Protein AF-A0A5N4CAE9-F1 (afdb_monomer)

pLDDT: mean 74.56, std 17.94, range [35.0, 97.31]

Structure (mmCIF, N/CA/C/O backbone):
data_AF-A0A5N4CAE9-F1
#
_entry.id   AF-A0A5N4CAE9-F1
#
loop_
_atom_site.group_PDB
_atom_site.id
_atom_site.type_symbol
_atom_site.label_atom_id
_atom_site.label_alt_id
_atom_site.label_comp_id
_atom_site.label_asym_id
_atom_site.label_entity_id
_atom_site.label_seq_id
_atom_site.pdbx_PDB_ins_code
_atom_site.Cartn_x
_atom_site.Cartn_y
_atom_site.Cartn_z
_atom_site.occupancy
_atom_site.B_iso_or_equiv
_atom_site.auth_seq_id
_atom_site.auth_comp_id
_atom_site.auth_asym_id
_atom_site.auth_atom_id
_atom_site.pdbx_PDB_model_num
ATOM 1 N N . MET A 1 1 ? 46.785 50.958 -42.988 1.00 37.03 1 MET A N 1
ATOM 2 C CA . MET A 1 1 ? 46.290 49.919 -43.919 1.00 37.03 1 MET A CA 1
ATOM 3 C C . MET A 1 1 ? 45.412 48.950 -43.136 1.00 37.03 1 MET A C 1
ATOM 5 O O . MET A 1 1 ? 45.924 48.279 -42.253 1.00 37.03 1 MET A O 1
ATOM 9 N N . LEU A 1 2 ? 44.103 48.925 -43.404 1.00 35.00 2 LEU A N 1
ATOM 10 C CA . LEU A 1 2 ? 43.168 47.933 -42.856 1.00 35.00 2 LEU A CA 1
ATOM 11 C C . LEU A 1 2 ? 43.162 46.715 -43.788 1.00 35.00 2 LEU A C 1
ATOM 13 O O . LEU A 1 2 ? 42.849 46.843 -44.970 1.00 35.00 2 LEU A O 1
ATOM 17 N N . ARG A 1 3 ? 43.548 45.546 -43.270 1.00 41.12 3 ARG A N 1
ATOM 18 C CA . ARG A 1 3 ? 43.513 44.271 -43.999 1.00 41.12 3 ARG A CA 1
ATOM 19 C C . ARG A 1 3 ? 42.053 43.810 -44.061 1.00 41.12 3 ARG A C 1
ATOM 21 O O . ARG A 1 3 ? 41.505 43.398 -43.045 1.00 41.12 3 ARG A O 1
ATOM 28 N N . GLN A 1 4 ? 41.415 43.907 -45.226 1.00 45.25 4 GLN A N 1
ATOM 29 C CA . GLN A 1 4 ? 40.134 43.238 -45.455 1.00 45.25 4 GLN A CA 1
ATOM 30 C C . GLN A 1 4 ? 40.371 41.726 -45.421 1.00 45.25 4 GLN A C 1
ATOM 32 O O . GLN A 1 4 ? 41.149 41.191 -46.211 1.00 45.25 4 GLN A O 1
ATOM 37 N N . THR A 1 5 ? 39.730 41.037 -44.481 1.00 45.16 5 THR A N 1
ATOM 38 C CA . THR A 1 5 ? 39.635 39.578 -44.490 1.00 45.16 5 THR A CA 1
ATOM 39 C C . THR A 1 5 ? 38.755 39.150 -45.671 1.00 45.16 5 THR A C 1
ATOM 41 O O . THR A 1 5 ? 37.657 39.689 -45.839 1.00 45.16 5 THR A O 1
ATOM 44 N N . PRO A 1 6 ? 39.208 38.212 -46.520 1.00 49.22 6 PRO A N 1
ATOM 45 C CA . PRO A 1 6 ? 38.418 37.748 -47.654 1.00 49.22 6 PRO A CA 1
ATOM 46 C C . PRO A 1 6 ? 37.156 37.031 -47.152 1.00 49.22 6 PRO A C 1
ATOM 48 O O . PRO A 1 6 ? 37.230 36.143 -46.303 1.00 49.22 6 PRO A O 1
ATOM 51 N N . ARG A 1 7 ? 35.983 37.420 -47.670 1.00 57.31 7 ARG A N 1
ATOM 52 C CA . ARG A 1 7 ? 34.723 36.700 -47.433 1.00 57.31 7 ARG A CA 1
ATOM 53 C C . ARG A 1 7 ? 34.821 35.327 -48.099 1.00 57.31 7 ARG A C 1
ATOM 55 O O . ARG A 1 7 ? 34.975 35.255 -49.315 1.00 57.31 7 ARG A O 1
ATOM 62 N N . MET A 1 8 ? 34.723 34.254 -47.313 1.00 36.56 8 MET A N 1
ATOM 63 C CA . MET A 1 8 ? 34.526 32.909 -47.858 1.00 36.56 8 MET A CA 1
ATOM 64 C C . MET A 1 8 ? 33.249 32.900 -48.712 1.00 36.56 8 MET A C 1
ATOM 66 O O . MET A 1 8 ? 32.205 33.344 -48.219 1.00 36.56 8 MET A O 1
ATOM 70 N N . PRO A 1 9 ? 33.288 32.405 -49.960 1.00 48.75 9 PRO A N 1
ATOM 71 C CA . PRO A 1 9 ? 32.068 32.162 -50.709 1.00 48.75 9 PRO A CA 1
ATOM 72 C C . PRO A 1 9 ? 31.282 31.063 -49.991 1.00 48.75 9 PRO A C 1
ATOM 74 O O . PRO A 1 9 ? 31.825 30.008 -49.669 1.00 48.75 9 PRO A O 1
ATOM 77 N N . TRP A 1 10 ? 30.007 31.321 -49.706 1.00 53.00 10 TRP A N 1
ATOM 78 C CA . TRP A 1 10 ? 29.097 30.291 -49.219 1.00 53.00 10 TRP A CA 1
ATOM 79 C C . TRP A 1 10 ? 28.968 29.206 -50.291 1.00 53.00 10 TRP A C 1
ATOM 81 O O . TRP A 1 10 ? 28.355 29.416 -51.335 1.00 53.00 10 TRP A O 1
ATOM 91 N N . ILE A 1 11 ? 29.575 28.048 -50.041 1.00 52.56 11 ILE A N 1
ATOM 92 C CA . ILE A 1 11 ? 29.397 26.853 -50.861 1.00 52.56 11 ILE A CA 1
ATOM 93 C C . ILE A 1 11 ? 28.069 26.228 -50.428 1.00 52.56 11 ILE A C 1
ATOM 95 O O . ILE A 1 11 ? 28.001 25.562 -49.396 1.00 52.56 11 ILE A O 1
ATOM 99 N N . SER A 1 12 ? 26.994 26.447 -51.190 1.00 54.16 12 SER A N 1
ATOM 100 C CA . SER A 1 12 ? 25.787 25.634 -51.024 1.00 54.16 12 SER A CA 1
ATOM 101 C C . SER A 1 12 ? 26.049 24.269 -51.658 1.00 54.16 12 SER A C 1
ATOM 103 O O . SER A 1 12 ? 26.070 24.139 -52.886 1.00 54.16 12 SER A O 1
ATOM 105 N N . HIS A 1 13 ? 26.273 23.244 -50.840 1.00 56.22 13 HIS A N 1
ATOM 106 C CA . HIS A 1 13 ? 26.227 21.868 -51.326 1.00 56.22 13 HIS A CA 1
ATOM 107 C C . HIS A 1 13 ? 24.837 21.609 -51.927 1.00 56.22 13 HIS A C 1
ATOM 109 O O . HIS A 1 13 ? 23.831 21.991 -51.331 1.00 56.22 13 HIS A O 1
ATOM 115 N N . ARG A 1 14 ? 24.772 21.009 -53.126 1.00 54.44 14 ARG A N 1
ATOM 116 C CA . ARG A 1 14 ? 23.503 20.630 -53.771 1.00 54.44 14 ARG A CA 1
ATOM 117 C C . ARG A 1 14 ? 22.683 19.782 -52.796 1.00 54.44 14 ARG A C 1
ATOM 119 O O . ARG A 1 14 ? 23.089 18.669 -52.474 1.00 54.44 14 ARG A O 1
ATOM 126 N N . THR A 1 15 ? 21.538 20.292 -52.362 1.00 63.53 15 THR A N 1
ATOM 127 C CA . THR A 1 15 ? 20.538 19.520 -51.624 1.00 63.53 15 THR A CA 1
ATOM 128 C C . THR A 1 15 ? 19.496 18.985 -52.599 1.00 63.53 15 THR A C 1
ATOM 130 O O . THR A 1 15 ? 19.122 19.652 -53.566 1.00 63.53 15 THR A O 1
ATOM 133 N N . VAL A 1 16 ? 19.042 17.756 -52.366 1.00 60.94 16 VAL A N 1
ATOM 134 C CA . VAL A 1 16 ? 17.936 17.139 -53.103 1.00 60.94 16 VAL A CA 1
ATOM 135 C C . VAL A 1 16 ? 16.801 16.943 -52.110 1.00 60.94 16 VAL A C 1
ATOM 137 O O . VAL A 1 16 ? 16.990 16.306 -51.077 1.00 60.94 16 VAL A O 1
ATOM 140 N N . HIS A 1 17 ? 15.637 17.516 -52.404 1.00 65.31 17 HIS A N 1
ATOM 141 C CA . HIS A 1 17 ? 14.426 17.293 -51.623 1.00 65.31 17 HIS A CA 1
ATOM 142 C C . HIS A 1 17 ? 13.712 16.063 -52.184 1.00 65.31 17 HIS A C 1
ATOM 144 O O . HIS A 1 17 ? 13.309 16.065 -53.345 1.00 65.31 17 HIS A O 1
ATOM 150 N N . LEU A 1 18 ? 13.598 15.011 -51.374 1.00 64.12 18 LEU A N 1
ATOM 151 C CA . LEU A 1 18 ? 12.881 13.787 -51.725 1.00 64.12 18 LEU A CA 1
ATOM 152 C C . LEU A 1 18 ? 11.494 13.803 -51.082 1.00 64.12 18 LEU A C 1
ATOM 154 O O . LEU A 1 18 ? 11.346 14.234 -49.937 1.00 64.12 18 LEU A O 1
ATOM 158 N N . ASN A 1 19 ? 10.487 13.313 -51.805 1.00 65.69 19 ASN A N 1
ATOM 159 C CA . ASN A 1 19 ? 9.183 13.060 -51.208 1.00 65.69 19 ASN A CA 1
ATOM 160 C C . ASN A 1 19 ? 9.251 11.798 -50.332 1.00 65.69 19 ASN A C 1
ATOM 162 O O . ASN A 1 19 ? 9.997 10.873 -50.661 1.00 65.69 19 ASN A O 1
ATOM 166 N N . PRO A 1 20 ? 8.444 11.707 -49.259 1.00 61.84 20 PRO A N 1
ATOM 167 C CA . PRO A 1 20 ? 8.478 10.571 -48.334 1.00 61.84 20 PRO A CA 1
ATOM 168 C C . PRO A 1 20 ? 8.347 9.199 -49.018 1.00 61.84 20 PRO A C 1
ATOM 170 O O . PRO A 1 20 ? 9.039 8.261 -48.644 1.00 61.84 20 PRO A O 1
ATOM 173 N N . GLY A 1 21 ? 7.525 9.093 -50.070 1.00 62.44 21 GLY A N 1
ATOM 174 C CA . GLY A 1 21 ? 7.330 7.843 -50.819 1.00 62.44 21 GLY A CA 1
ATOM 175 C C . GLY A 1 21 ? 8.484 7.447 -51.751 1.00 62.44 21 GLY A C 1
ATOM 176 O O . GLY A 1 21 ? 8.563 6.293 -52.168 1.00 62.44 21 GLY A O 1
ATOM 177 N N . ASP A 1 22 ? 9.393 8.376 -52.064 1.00 58.03 22 ASP A N 1
ATOM 178 C CA . ASP A 1 22 ? 10.566 8.119 -52.912 1.00 58.03 22 ASP A CA 1
ATOM 179 C C . ASP A 1 22 ? 11.780 7.662 -52.087 1.00 58.03 22 ASP A C 1
ATOM 181 O O . ASP A 1 22 ? 12.726 7.086 -52.626 1.00 58.03 22 ASP A O 1
ATOM 185 N N . MET A 1 23 ? 11.737 7.879 -50.769 1.00 56.97 23 MET A N 1
ATOM 186 C CA . MET A 1 23 ? 12.797 7.518 -49.826 1.00 56.97 23 MET A CA 1
ATOM 187 C C . MET A 1 23 ? 12.920 5.994 -49.666 1.00 56.97 23 MET A C 1
ATOM 189 O O . MET A 1 23 ? 14.027 5.465 -49.625 1.00 56.97 23 MET A O 1
ATOM 193 N N . GLU A 1 24 ? 11.794 5.274 -49.671 1.00 58.22 24 GLU A N 1
ATOM 194 C CA . GLU A 1 24 ? 11.738 3.809 -49.523 1.00 58.22 24 GLU A CA 1
ATOM 195 C C . GLU A 1 24 ? 12.228 3.044 -50.766 1.00 58.22 24 GLU A C 1
ATOM 197 O O . GLU A 1 24 ? 12.566 1.865 -50.685 1.00 58.22 24 GLU A O 1
ATOM 202 N N . ARG A 1 25 ? 12.274 3.701 -51.933 1.00 57.97 25 ARG A N 1
ATOM 203 C CA . ARG A 1 25 ? 12.621 3.072 -53.222 1.00 57.97 25 ARG A CA 1
ATOM 204 C C . ARG A 1 25 ? 14.098 3.175 -53.583 1.00 57.97 25 ARG A C 1
ATOM 206 O O . ARG A 1 25 ? 14.527 2.578 -54.570 1.00 57.97 25 ARG A O 1
ATOM 213 N N . LEU A 1 26 ? 14.878 3.938 -52.823 1.00 58.19 26 LEU A N 1
ATOM 214 C CA . LEU A 1 26 ? 16.305 4.088 -53.062 1.00 58.19 26 LEU A CA 1
ATOM 215 C C . LEU A 1 26 ? 17.045 2.914 -52.389 1.00 58.19 26 LEU A C 1
ATOM 217 O O . LEU A 1 26 ? 17.087 2.857 -51.164 1.00 58.19 26 LEU A O 1
ATOM 221 N N . PRO A 1 27 ? 17.695 2.000 -53.141 1.00 53.56 27 PRO A N 1
ATOM 222 C CA . PRO A 1 27 ? 18.359 0.803 -52.586 1.00 53.56 27 PRO A CA 1
ATOM 223 C C . PRO A 1 27 ? 19.532 1.085 -51.620 1.00 53.56 27 PRO A C 1
ATOM 225 O O . PRO A 1 27 ? 20.078 0.178 -51.009 1.00 53.56 27 PRO A O 1
ATOM 228 N N . TRP A 1 28 ? 19.911 2.352 -51.482 1.00 55.44 28 TRP A N 1
ATOM 229 C CA . TRP A 1 28 ? 21.009 2.915 -50.701 1.00 55.44 28 TRP A CA 1
ATOM 230 C C . TRP A 1 28 ? 20.486 3.731 -49.506 1.00 55.44 28 TRP A C 1
ATOM 232 O O . TRP A 1 28 ? 21.256 4.080 -48.619 1.00 55.44 28 TRP A O 1
ATOM 242 N N . PHE A 1 29 ? 19.168 3.956 -49.438 1.00 53.00 29 PHE A N 1
ATOM 243 C CA . PHE A 1 29 ? 18.453 4.320 -48.211 1.00 53.00 29 PHE A CA 1
ATOM 244 C C . PHE A 1 29 ? 18.107 3.086 -47.354 1.00 53.00 29 PHE A C 1
ATOM 246 O O . PHE A 1 29 ? 17.491 3.220 -46.299 1.00 53.00 29 PHE A O 1
ATOM 253 N N . GLY A 1 30 ? 18.514 1.886 -47.783 1.00 50.31 30 GLY A N 1
ATOM 254 C CA . G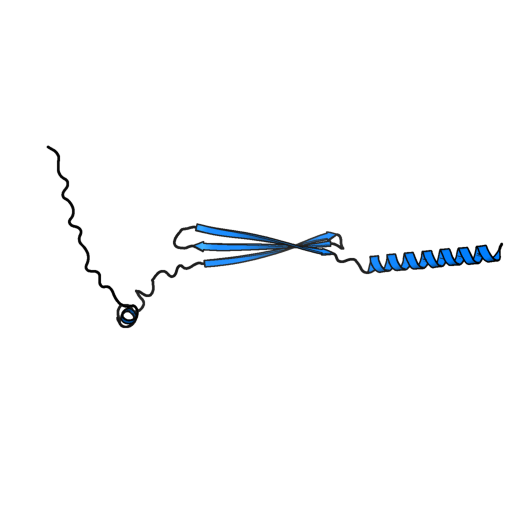LY A 1 30 ? 18.419 0.653 -47.007 1.00 50.31 30 GLY A CA 1
ATOM 255 C C . GLY A 1 30 ? 19.400 0.651 -45.832 1.00 50.31 30 GLY A C 1
ATOM 256 O O . GLY A 1 30 ? 20.604 0.819 -46.011 1.00 50.31 30 GLY A O 1
ATOM 257 N N . GLU A 1 31 ? 18.851 0.478 -44.630 1.00 50.03 31 GLU A N 1
ATOM 258 C CA . GLU A 1 31 ? 19.506 0.284 -43.321 1.00 50.03 31 GLU A CA 1
ATOM 259 C C . GLU A 1 31 ? 20.333 1.453 -42.761 1.00 50.03 31 GLU A C 1
ATOM 261 O O . GLU A 1 31 ? 20.183 1.783 -41.585 1.00 50.03 31 GLU A O 1
ATOM 266 N N . SER A 1 32 ? 21.136 2.152 -43.566 1.00 46.84 32 SER A N 1
ATOM 267 C CA . SER A 1 32 ? 22.043 3.198 -43.051 1.00 46.84 32 SER A CA 1
ATOM 268 C C . SER A 1 32 ? 21.367 4.556 -42.810 1.00 46.84 32 SER A C 1
ATOM 270 O O . SER A 1 32 ? 21.873 5.367 -42.037 1.00 46.84 32 SER A O 1
ATOM 272 N N . CYS A 1 33 ? 20.206 4.805 -43.425 1.00 44.09 33 CYS A N 1
ATOM 273 C CA . CYS A 1 33 ? 19.400 6.015 -43.202 1.00 44.09 33 CYS A CA 1
ATOM 274 C C . CYS A 1 33 ? 18.171 5.786 -42.307 1.00 44.09 33 CYS A C 1
ATOM 276 O O . CYS A 1 33 ? 17.488 6.748 -41.965 1.00 44.09 33 CYS A O 1
ATOM 278 N N . LEU A 1 34 ? 17.910 4.543 -41.882 1.00 44.91 34 LEU A N 1
ATOM 279 C CA . LEU A 1 34 ? 16.901 4.240 -40.855 1.00 44.91 34 LEU A CA 1
ATOM 280 C C . LEU A 1 34 ? 17.397 4.560 -39.438 1.00 44.91 34 LEU A C 1
ATOM 282 O O . LEU A 1 34 ? 16.600 4.632 -38.508 1.00 44.91 34 LEU A O 1
ATOM 286 N N . TYR A 1 35 ? 18.689 4.854 -39.284 1.00 43.97 35 TYR A N 1
ATOM 287 C CA . TYR A 1 35 ? 19.253 5.476 -38.090 1.00 43.97 35 TYR A CA 1
ATOM 288 C C . TYR A 1 35 ? 19.068 7.001 -38.117 1.00 43.97 35 TYR A C 1
ATOM 290 O O . TYR A 1 35 ? 19.984 7.778 -37.853 1.00 43.97 35 TYR A O 1
ATOM 298 N N . HIS A 1 36 ? 17.842 7.462 -38.372 1.00 45.31 36 HIS A N 1
ATOM 299 C CA . HIS A 1 36 ? 17.423 8.655 -37.648 1.00 45.31 36 HIS A CA 1
ATOM 300 C C . HIS A 1 36 ? 17.459 8.222 -36.178 1.00 45.31 36 HIS A C 1
ATOM 302 O O . HIS A 1 36 ? 16.854 7.191 -35.877 1.00 45.31 36 HIS A O 1
ATOM 308 N N . PRO A 1 37 ? 18.190 8.889 -35.268 1.00 50.09 37 PRO A N 1
ATOM 309 C CA . PRO A 1 37 ? 18.149 8.524 -33.865 1.00 50.09 37 PRO A CA 1
ATOM 310 C C . PRO A 1 37 ? 16.718 8.788 -33.397 1.00 50.09 37 PRO A C 1
ATOM 312 O O . PRO A 1 37 ? 16.372 9.896 -32.994 1.00 50.09 37 PRO A O 1
ATOM 315 N N . LEU A 1 38 ? 15.856 7.774 -33.509 1.00 51.09 38 LEU A N 1
ATOM 316 C CA . LEU A 1 38 ? 14.685 7.624 -32.671 1.00 51.09 38 LEU A CA 1
ATOM 317 C C . LEU A 1 38 ? 15.213 7.927 -31.284 1.00 51.09 38 LEU A C 1
ATOM 319 O O . LEU A 1 38 ? 16.159 7.279 -30.843 1.00 51.09 38 LEU A O 1
ATOM 323 N N . HIS A 1 39 ? 14.718 8.998 -30.673 1.00 56.50 39 HIS A N 1
ATOM 324 C CA . HIS A 1 39 ? 15.128 9.387 -29.339 1.00 56.50 39 HIS A CA 1
ATOM 325 C C . HIS A 1 39 ? 14.915 8.182 -28.424 1.00 56.50 39 HIS A C 1
ATOM 327 O O . HIS A 1 39 ? 13.795 7.923 -27.989 1.00 56.50 39 HIS A O 1
ATOM 333 N N . THR A 1 40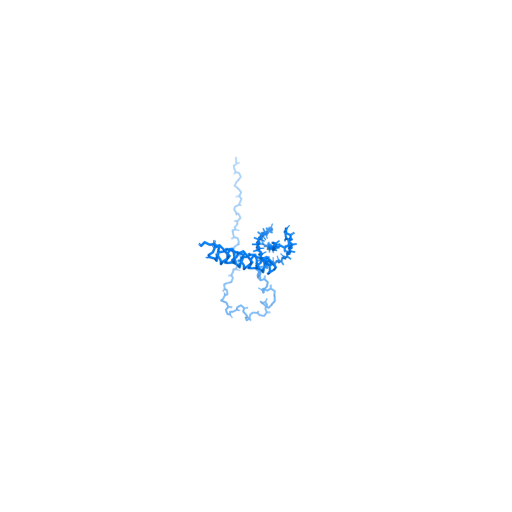 ? 15.971 7.405 -28.185 1.00 59.31 40 THR A N 1
ATOM 334 C CA . THR A 1 40 ? 15.892 6.234 -27.327 1.00 59.31 40 THR A CA 1
ATOM 335 C C . THR A 1 40 ? 15.758 6.770 -25.914 1.00 59.31 40 THR A C 1
ATOM 337 O O . THR A 1 40 ? 16.729 7.225 -25.310 1.00 59.31 40 THR A O 1
ATOM 340 N N . ILE A 1 41 ? 14.523 6.810 -25.422 1.00 73.56 41 ILE A N 1
ATOM 341 C CA . ILE A 1 41 ? 14.203 7.133 -24.039 1.00 73.56 41 ILE A CA 1
ATOM 342 C C . ILE A 1 41 ? 14.222 5.803 -23.293 1.00 73.56 41 ILE A C 1
ATOM 344 O O . ILE A 1 41 ? 13.347 4.962 -23.492 1.00 73.56 41 ILE A O 1
ATOM 348 N N . ILE A 1 42 ? 15.252 5.590 -22.475 1.00 80.81 42 ILE A N 1
ATOM 349 C CA . ILE A 1 42 ? 15.340 4.401 -21.624 1.00 80.81 42 ILE A CA 1
ATOM 350 C C . ILE A 1 42 ? 14.706 4.762 -20.284 1.00 80.81 42 ILE A C 1
ATOM 352 O O . ILE A 1 42 ? 15.216 5.628 -19.570 1.00 80.81 42 ILE A O 1
ATOM 356 N N . THR A 1 43 ? 13.600 4.097 -19.952 1.00 83.69 43 THR A N 1
ATOM 357 C CA . THR A 1 43 ? 12.894 4.268 -18.679 1.00 83.69 43 THR A CA 1
ATOM 358 C C . THR A 1 43 ? 13.007 2.993 -17.857 1.00 83.69 43 THR A C 1
ATOM 360 O O . THR A 1 43 ? 12.653 1.912 -18.324 1.00 83.69 43 THR A O 1
ATOM 363 N N . THR A 1 44 ? 13.483 3.118 -16.621 1.00 86.75 44 THR A N 1
ATOM 364 C CA . THR A 1 44 ? 13.560 2.014 -15.659 1.00 86.75 44 THR A CA 1
ATOM 365 C C . THR A 1 44 ? 12.793 2.376 -14.393 1.00 86.75 44 THR A C 1
ATOM 367 O O . THR A 1 44 ? 13.001 3.453 -13.831 1.00 86.75 44 THR A O 1
ATOM 370 N N . THR A 1 45 ? 11.935 1.469 -13.925 1.00 90.62 45 THR A N 1
ATOM 371 C CA . THR A 1 45 ? 11.109 1.658 -12.726 1.00 90.62 45 THR A CA 1
ATOM 372 C C . THR A 1 45 ? 11.447 0.596 -11.688 1.00 90.62 45 THR A C 1
ATOM 374 O O . THR A 1 45 ? 11.327 -0.596 -11.958 1.00 90.62 45 THR A O 1
ATOM 377 N N . ASN A 1 46 ? 11.839 1.030 -10.493 1.00 89.44 46 ASN A N 1
ATOM 378 C CA . ASN A 1 46 ? 12.089 0.170 -9.342 1.00 89.44 46 ASN A CA 1
ATOM 379 C C . ASN A 1 46 ? 11.042 0.445 -8.262 1.00 89.44 46 ASN A C 1
ATOM 381 O O . ASN A 1 46 ? 10.706 1.597 -7.998 1.00 89.44 46 ASN A O 1
ATOM 385 N N . THR A 1 47 ? 10.540 -0.609 -7.620 1.00 90.81 47 THR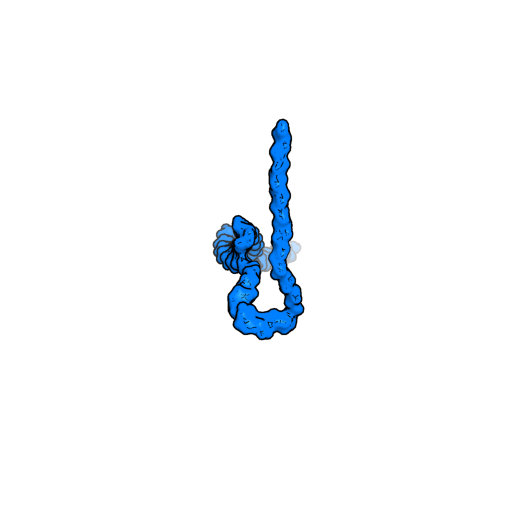 A N 1
ATOM 386 C CA . THR A 1 47 ? 9.533 -0.499 -6.554 1.00 90.81 47 THR A CA 1
ATOM 387 C C . THR A 1 47 ? 10.032 -1.205 -5.300 1.00 90.81 47 THR A C 1
ATOM 389 O O . THR A 1 47 ? 10.409 -2.373 -5.355 1.00 90.81 47 THR A O 1
ATOM 392 N N . ILE A 1 48 ? 10.023 -0.502 -4.168 1.00 89.56 48 ILE A N 1
ATOM 393 C CA . ILE A 1 48 ? 10.366 -1.019 -2.841 1.00 89.56 48 ILE A CA 1
ATOM 394 C C . ILE A 1 48 ? 9.112 -0.932 -1.973 1.00 89.56 48 ILE A C 1
ATOM 396 O O . ILE A 1 48 ? 8.516 0.135 -1.845 1.00 89.56 48 ILE A O 1
ATOM 400 N N . THR A 1 49 ? 8.718 -2.047 -1.360 1.00 86.25 49 THR A N 1
ATOM 401 C CA . THR A 1 49 ? 7.575 -2.091 -0.437 1.00 86.25 49 THR A CA 1
ATOM 402 C C . THR A 1 49 ? 8.074 -2.346 0.977 1.00 86.25 49 THR A C 1
ATOM 404 O O . THR A 1 49 ? 8.827 -3.290 1.208 1.00 86.25 49 THR A O 1
ATOM 407 N N . ILE A 1 50 ? 7.657 -1.506 1.921 1.00 87.75 50 ILE A N 1
ATOM 408 C CA . ILE A 1 50 ? 8.009 -1.594 3.337 1.00 87.75 50 ILE A CA 1
ATOM 409 C C . ILE A 1 50 ? 6.711 -1.753 4.126 1.00 87.75 50 ILE A C 1
ATOM 411 O O . ILE A 1 50 ? 5.825 -0.904 4.050 1.00 87.75 50 ILE A O 1
ATOM 415 N N . MET A 1 51 ? 6.598 -2.839 4.888 1.00 87.19 51 MET A N 1
ATOM 416 C CA . MET A 1 51 ? 5.477 -3.079 5.795 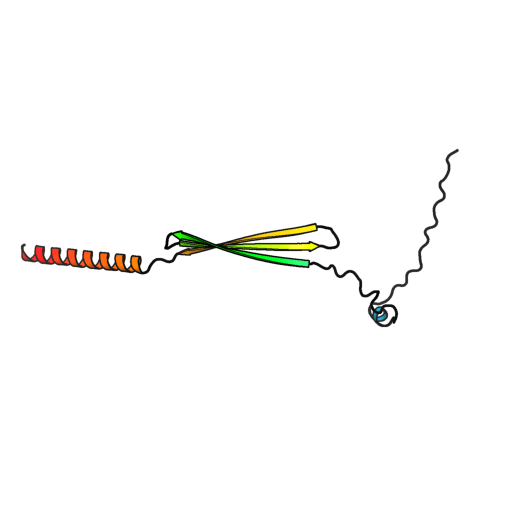1.00 87.19 51 MET A CA 1
ATOM 417 C C . MET A 1 51 ? 5.946 -2.835 7.230 1.00 87.19 51 MET A C 1
ATOM 419 O O . MET A 1 51 ? 6.859 -3.512 7.703 1.00 87.19 51 MET A O 1
ATOM 423 N N . ILE A 1 52 ? 5.330 -1.872 7.915 1.00 85.62 52 ILE A N 1
ATOM 424 C CA . ILE A 1 52 ? 5.615 -1.546 9.316 1.00 85.62 52 ILE A CA 1
ATOM 425 C C . ILE A 1 52 ? 4.348 -1.779 10.136 1.00 85.62 52 ILE A C 1
ATOM 427 O O . ILE A 1 52 ? 3.318 -1.141 9.916 1.00 85.62 52 ILE A O 1
ATOM 431 N N . THR A 1 53 ? 4.432 -2.672 11.118 1.00 81.88 53 THR A N 1
ATOM 432 C CA . THR A 1 53 ? 3.364 -2.896 12.098 1.00 81.88 53 THR A CA 1
ATOM 433 C C . THR A 1 53 ? 3.653 -2.048 13.332 1.00 81.88 53 THR A C 1
ATOM 435 O O . THR A 1 53 ? 4.635 -2.300 14.026 1.00 81.88 53 THR A O 1
ATOM 438 N N . ILE A 1 54 ? 2.830 -1.026 13.590 1.00 77.00 54 ILE A N 1
ATOM 439 C CA . ILE A 1 54 ? 3.037 -0.094 14.716 1.00 77.00 54 ILE A CA 1
ATOM 440 C C . ILE A 1 54 ? 2.411 -0.665 15.995 1.00 77.00 54 ILE A C 1
ATOM 442 O O . ILE A 1 54 ? 3.032 -0.684 17.053 1.00 77.00 54 ILE A O 1
ATOM 446 N N . ILE A 1 55 ? 1.175 -1.152 15.888 1.00 78.56 55 ILE A N 1
ATOM 447 C CA . ILE A 1 55 ? 0.409 -1.823 16.948 1.00 78.56 55 ILE A CA 1
ATOM 448 C C . ILE A 1 55 ? -0.175 -3.091 16.317 1.00 78.56 55 ILE A C 1
ATOM 450 O O . ILE A 1 55 ? -0.352 -3.137 15.101 1.00 78.56 55 ILE A O 1
ATOM 454 N N . THR A 1 56 ? -0.528 -4.107 17.109 1.00 77.50 56 THR A N 1
ATOM 455 C CA . THR A 1 56 ? -1.179 -5.345 16.621 1.00 77.50 56 THR A CA 1
ATOM 456 C C . THR A 1 56 ? -2.399 -5.105 15.723 1.00 77.50 56 THR A C 1
ATOM 458 O O . THR A 1 56 ? -2.785 -5.984 14.961 1.00 77.50 56 THR A O 1
ATOM 461 N N . THR A 1 57 ? -2.996 -3.916 15.797 1.00 77.69 57 THR A N 1
ATOM 462 C CA . THR A 1 57 ? -4.202 -3.511 15.076 1.00 77.69 57 THR A CA 1
ATOM 463 C C . THR A 1 57 ? -3.943 -2.529 13.935 1.00 77.69 57 THR A C 1
ATOM 465 O O . THR A 1 57 ? -4.854 -2.277 13.153 1.00 77.69 57 THR A O 1
ATOM 468 N N . ILE A 1 58 ? -2.737 -1.962 13.813 1.00 82.00 58 ILE A N 1
ATOM 469 C CA . ILE A 1 58 ? -2.412 -0.927 12.822 1.00 82.00 58 ILE A CA 1
ATOM 470 C C . ILE A 1 58 ? -1.194 -1.367 12.017 1.00 82.00 58 ILE A C 1
ATOM 472 O O . ILE A 1 58 ? -0.074 -1.438 12.533 1.00 82.00 58 ILE A O 1
ATOM 476 N N . THR A 1 59 ? -1.420 -1.614 10.731 1.00 86.12 59 THR A N 1
ATOM 477 C CA . THR A 1 59 ? -0.378 -1.927 9.752 1.00 86.12 59 THR A CA 1
ATOM 478 C C . THR A 1 59 ? -0.259 -0.779 8.757 1.00 86.12 59 THR A C 1
ATOM 480 O O . THR A 1 59 ? -1.258 -0.274 8.245 1.00 86.12 59 THR A O 1
ATOM 483 N N . VAL A 1 60 ? 0.971 -0.324 8.523 1.00 87.00 60 VAL A N 1
ATOM 484 C CA . VAL A 1 60 ? 1.292 0.729 7.557 1.00 87.00 60 VAL A CA 1
ATOM 485 C C . VAL A 1 60 ? 2.102 0.104 6.429 1.00 87.00 60 VAL A C 1
ATOM 487 O O . VAL A 1 60 ? 3.193 -0.422 6.653 1.00 87.00 60 VAL A O 1
ATOM 490 N N . PHE A 1 61 ? 1.563 0.159 5.215 1.00 86.88 61 PHE A N 1
ATOM 491 C CA . PHE A 1 61 ? 2.247 -0.240 3.993 1.00 86.88 61 PHE A CA 1
ATOM 492 C C . PHE A 1 61 ? 2.745 1.008 3.276 1.00 86.88 61 PHE A C 1
ATOM 494 O O . PHE A 1 61 ? 1.955 1.852 2.853 1.00 86.88 61 PHE A O 1
ATOM 501 N N . THR A 1 62 ? 4.057 1.111 3.117 1.00 90.94 62 THR A N 1
ATOM 502 C CA . THR A 1 62 ? 4.698 2.190 2.369 1.00 90.94 62 THR A CA 1
ATOM 503 C C . THR A 1 62 ? 5.275 1.619 1.080 1.00 90.94 62 THR A C 1
ATOM 505 O O . THR A 1 62 ? 6.128 0.733 1.119 1.00 90.94 62 THR A O 1
ATOM 508 N N . ILE A 1 63 ? 4.822 2.122 -0.066 1.00 90.81 63 ILE A N 1
ATOM 509 C CA . ILE A 1 63 ? 5.315 1.745 -1.395 1.00 90.81 63 ILE A CA 1
ATOM 510 C C . ILE A 1 63 ? 6.118 2.921 -1.943 1.00 90.81 63 ILE A C 1
ATOM 512 O O . ILE A 1 63 ? 5.579 4.003 -2.170 1.00 90.81 63 ILE A O 1
ATOM 516 N N . ILE A 1 64 ? 7.412 2.707 -2.153 1.00 92.75 64 ILE A N 1
ATOM 517 C CA . ILE A 1 64 ? 8.340 3.691 -2.707 1.00 92.75 64 ILE A CA 1
ATOM 518 C C . ILE A 1 64 ? 8.666 3.253 -4.130 1.00 92.75 64 ILE A C 1
A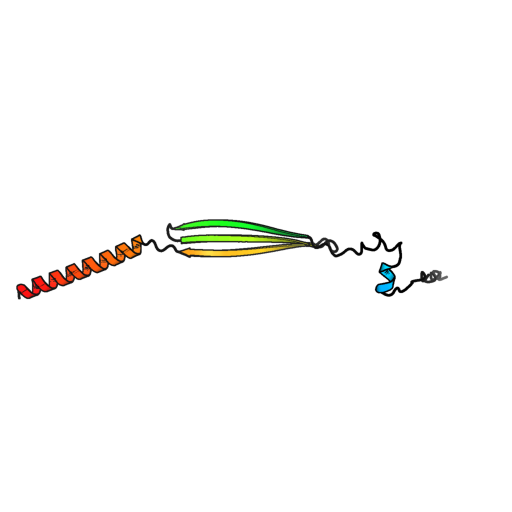TOM 520 O O . ILE A 1 64 ? 9.264 2.198 -4.334 1.00 92.75 64 ILE A O 1
ATOM 524 N N . THR A 1 65 ? 8.284 4.059 -5.115 1.00 91.38 65 THR A N 1
ATOM 525 C CA . THR A 1 65 ? 8.586 3.798 -6.526 1.00 91.38 65 THR A CA 1
ATOM 526 C C . THR A 1 65 ? 9.571 4.841 -7.029 1.00 91.38 65 THR A C 1
ATOM 528 O O . THR A 1 65 ? 9.353 6.042 -6.876 1.00 91.38 65 THR A O 1
ATOM 531 N N . THR A 1 66 ? 10.665 4.397 -7.636 1.00 91.81 66 THR A N 1
ATOM 532 C CA . THR A 1 66 ? 11.649 5.263 -8.282 1.00 91.81 66 THR A CA 1
ATOM 533 C C . THR A 1 66 ? 11.648 4.984 -9.778 1.00 91.81 66 THR A C 1
ATOM 535 O O . THR A 1 66 ? 11.821 3.850 -10.217 1.00 91.81 66 THR A O 1
ATOM 538 N N . THR A 1 67 ? 11.408 6.017 -10.580 1.00 90.00 67 THR A N 1
ATOM 539 C CA . THR A 1 67 ? 11.460 5.941 -12.043 1.00 90.00 67 THR A CA 1
ATOM 540 C C . THR A 1 67 ? 12.604 6.810 -12.529 1.00 90.00 67 THR A C 1
ATOM 542 O O . THR A 1 67 ? 12.608 8.015 -12.279 1.00 90.00 67 THR A O 1
ATOM 545 N N . SER A 1 68 ? 13.572 6.214 -13.215 1.00 89.06 68 SER A N 1
ATOM 546 C CA . SER A 1 68 ? 14.655 6.940 -13.873 1.00 89.06 68 SER A CA 1
ATOM 547 C C . SER A 1 68 ? 14.466 6.908 -15.381 1.00 89.06 68 SER A C 1
ATOM 549 O O . SER A 1 68 ? 14.274 5.840 -15.962 1.00 89.06 68 SER A O 1
ATOM 551 N N . THR A 1 69 ? 14.528 8.081 -16.006 1.00 86.75 69 THR A N 1
ATOM 552 C CA . THR A 1 69 ? 14.474 8.239 -17.459 1.00 86.75 69 THR A CA 1
ATOM 553 C C . THR A 1 69 ? 15.782 8.851 -17.938 1.00 86.75 69 THR A C 1
ATOM 555 O O . THR A 1 69 ? 16.190 9.919 -17.475 1.00 86.75 69 THR A O 1
ATOM 558 N N . ILE A 1 70 ? 16.459 8.157 -18.849 1.00 84.69 70 ILE A N 1
ATOM 559 C CA . ILE A 1 70 ? 17.706 8.618 -19.459 1.00 84.69 70 ILE A CA 1
ATOM 560 C C . ILE A 1 70 ? 17.364 9.189 -20.832 1.00 84.69 70 ILE A C 1
ATOM 562 O O . ILE A 1 70 ? 16.916 8.463 -21.723 1.00 84.69 70 ILE A O 1
ATOM 566 N N . HIS A 1 71 ? 17.582 10.492 -21.003 1.00 76.69 71 HIS A N 1
ATOM 567 C CA . HIS A 1 71 ? 17.497 11.138 -22.307 1.00 76.69 71 HIS A CA 1
ATOM 568 C C . HIS A 1 71 ? 18.881 11.091 -22.966 1.00 76.69 71 HIS A C 1
ATOM 570 O O . HIS A 1 71 ? 19.857 11.586 -22.415 1.00 76.69 71 HIS A O 1
ATOM 576 N N . HIS A 1 72 ? 18.998 10.470 -24.141 1.00 65.25 72 HIS A N 1
ATOM 577 C CA . HIS A 1 72 ? 20.300 10.294 -24.799 1.00 65.25 72 HIS A CA 1
ATOM 578 C C . HIS A 1 72 ? 20.861 11.573 -25.449 1.00 65.25 72 HIS A C 1
ATOM 580 O O . HIS A 1 72 ? 22.066 11.661 -25.657 1.00 65.25 72 HIS A O 1
ATOM 586 N N . HIS A 1 73 ? 20.016 12.563 -25.769 1.00 67.69 73 HIS A N 1
ATOM 587 C CA . HIS A 1 73 ? 20.435 13.768 -26.506 1.00 67.69 73 HIS A CA 1
ATOM 588 C C . HIS A 1 73 ? 20.863 14.931 -25.599 1.00 67.69 73 HIS A C 1
ATOM 590 O O . HIS A 1 73 ? 21.722 15.738 -25.942 1.00 67.69 73 HIS A O 1
ATOM 596 N N . HIS A 1 74 ? 20.288 15.002 -24.407 1.00 61.16 74 HIS A N 1
ATOM 597 C CA . HIS A 1 74 ? 20.771 15.865 -23.346 1.00 61.16 74 HIS A CA 1
ATOM 598 C C . HIS A 1 74 ? 21.138 14.908 -22.242 1.00 61.16 74 HIS A C 1
ATOM 600 O O . HIS A 1 74 ? 20.232 14.215 -21.806 1.00 61.16 74 HIS A O 1
ATOM 606 N N . HIS A 1 75 ? 22.409 14.816 -21.845 1.00 71.06 75 HIS A N 1
ATOM 607 C CA . HIS A 1 75 ? 22.897 13.963 -20.752 1.00 71.06 75 HIS A CA 1
ATOM 608 C C . HIS A 1 75 ? 22.230 14.329 -19.406 1.00 71.06 75 HIS A C 1
ATOM 610 O O . HIS A 1 75 ? 22.856 14.811 -18.466 1.00 71.06 75 HIS A O 1
ATOM 616 N N . HIS A 1 76 ? 20.922 14.150 -19.337 1.00 78.44 76 HIS A N 1
ATOM 617 C CA . HIS A 1 76 ? 20.012 14.503 -18.278 1.00 78.44 76 HIS A CA 1
ATOM 618 C C . HIS A 1 76 ? 19.317 13.205 -17.912 1.00 78.44 76 HIS A C 1
ATOM 620 O O . HIS A 1 76 ? 18.575 12.610 -18.698 1.00 78.44 76 HIS A O 1
ATOM 626 N N . ILE A 1 77 ? 19.619 12.757 -16.703 1.00 87.38 77 ILE A N 1
ATOM 627 C CA . ILE A 1 77 ? 18.939 11.650 -16.060 1.00 87.38 77 ILE A CA 1
ATOM 628 C C . ILE A 1 77 ? 17.896 12.297 -15.161 1.00 87.38 77 ILE A C 1
ATOM 630 O O . ILE A 1 77 ? 18.245 13.027 -14.232 1.00 87.38 77 ILE A O 1
ATOM 634 N N . THR A 1 78 ? 16.622 12.073 -15.459 1.00 86.69 78 THR A N 1
ATOM 635 C CA . THR A 1 78 ? 15.532 12.507 -14.585 1.00 86.69 78 THR A CA 1
ATOM 636 C C . THR A 1 78 ? 15.160 11.346 -13.674 1.00 86.69 78 THR A C 1
ATOM 638 O O . THR A 1 78 ? 14.956 10.224 -14.134 1.00 86.69 78 THR A O 1
ATOM 641 N N . ILE A 1 79 ? 15.123 11.595 -12.365 1.00 90.88 79 ILE A N 1
ATOM 642 C CA . ILE A 1 79 ? 14.742 10.606 -11.353 1.00 90.88 79 ILE A CA 1
ATOM 643 C C . ILE A 1 79 ? 13.498 11.136 -10.653 1.00 90.88 79 ILE A C 1
ATOM 645 O O . ILE A 1 79 ? 13.540 12.179 -10.004 1.00 90.88 79 ILE A O 1
ATOM 649 N N . MET A 1 80 ? 12.391 10.417 -10.793 1.00 88.81 80 MET A N 1
ATOM 650 C CA . MET A 1 80 ? 11.131 10.703 -10.119 1.00 88.81 80 MET A CA 1
ATOM 651 C C . MET A 1 80 ? 10.918 9.680 -9.005 1.00 88.81 80 MET A C 1
ATOM 653 O O . MET A 1 80 ? 10.963 8.475 -9.250 1.00 88.81 80 MET A O 1
ATOM 657 N N . ILE A 1 81 ? 10.683 10.162 -7.786 1.00 93.44 81 ILE A N 1
ATOM 658 C CA . ILE A 1 81 ? 10.404 9.333 -6.609 1.00 93.44 81 ILE A CA 1
ATOM 659 C C . ILE A 1 81 ? 8.952 9.577 -6.199 1.00 93.44 81 ILE A C 1
ATOM 661 O O . ILE A 1 81 ? 8.579 10.714 -5.916 1.00 93.44 81 ILE A O 1
ATOM 665 N N . THR A 1 82 ? 8.138 8.526 -6.158 1.00 91.06 82 THR A N 1
ATOM 666 C CA . THR A 1 82 ? 6.756 8.569 -5.662 1.00 91.06 82 THR A CA 1
ATOM 667 C C . THR A 1 82 ? 6.615 7.677 -4.428 1.00 91.06 82 THR A C 1
ATOM 669 O O . THR A 1 82 ? 7.164 6.576 -4.373 1.00 91.06 82 THR A O 1
ATOM 672 N N . ILE A 1 83 ? 5.910 8.171 -3.406 1.00 93.62 83 ILE A N 1
ATOM 673 C CA . ILE A 1 83 ? 5.714 7.483 -2.122 1.00 93.62 83 ILE A CA 1
ATOM 674 C C . ILE A 1 83 ? 4.211 7.361 -1.870 1.00 93.62 83 ILE A C 1
ATOM 676 O O . ILE A 1 83 ? 3.522 8.374 -1.754 1.00 93.62 83 ILE A O 1
ATOM 680 N N . PHE A 1 84 ? 3.711 6.131 -1.766 1.00 91.25 84 PHE A N 1
ATOM 681 C CA . PHE A 1 84 ? 2.333 5.827 -1.381 1.00 91.25 84 PHE A CA 1
ATOM 682 C C . PHE A 1 84 ? 2.311 5.229 0.023 1.00 91.25 84 PHE A C 1
ATOM 684 O O . PHE A 1 84 ? 3.073 4.310 0.315 1.00 91.25 84 PHE A O 1
ATOM 691 N N . ILE A 1 85 ? 1.431 5.742 0.884 1.00 91.25 85 ILE A N 1
ATOM 692 C CA . ILE A 1 85 ? 1.267 5.281 2.266 1.00 91.25 85 ILE A CA 1
ATOM 693 C C . ILE A 1 85 ? -0.167 4.782 2.425 1.00 91.25 85 ILE A C 1
ATOM 695 O O . ILE A 1 85 ? -1.116 5.548 2.264 1.00 91.25 85 ILE A O 1
ATOM 699 N N . ILE A 1 86 ? -0.320 3.499 2.738 1.00 88.69 86 ILE A N 1
ATOM 700 C CA . ILE A 1 86 ? -1.602 2.845 2.996 1.00 88.69 86 ILE A CA 1
ATOM 701 C C . ILE A 1 86 ? -1.631 2.459 4.474 1.00 88.69 86 ILE A C 1
ATOM 703 O O . ILE A 1 86 ? -0.770 1.721 4.948 1.00 88.69 86 ILE A O 1
ATOM 707 N 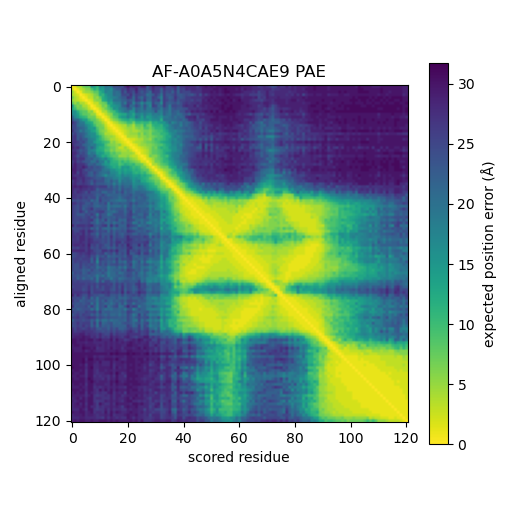N . ILE A 1 87 ? -2.625 2.959 5.206 1.00 86.56 87 ILE A N 1
ATOM 708 C CA . ILE A 1 87 ? -2.831 2.644 6.622 1.00 86.56 87 ILE A CA 1
ATOM 709 C C . ILE A 1 87 ? -4.045 1.727 6.721 1.00 86.56 87 ILE A C 1
ATOM 711 O O . ILE A 1 87 ? -5.158 2.135 6.389 1.00 86.56 87 ILE A O 1
ATOM 715 N N . THR A 1 88 ? -3.838 0.498 7.186 1.00 83.94 88 THR A N 1
ATOM 716 C CA . THR A 1 88 ? -4.911 -0.475 7.406 1.00 83.94 88 THR A CA 1
ATOM 717 C C . THR A 1 88 ? -5.071 -0.770 8.889 1.00 83.94 88 THR A C 1
ATOM 719 O O . THR A 1 88 ? -4.116 -1.128 9.584 1.00 83.94 88 THR A O 1
ATOM 722 N N . THR A 1 89 ? -6.302 -0.629 9.379 1.00 80.62 89 THR A N 1
ATOM 723 C CA . THR A 1 89 ? -6.673 -0.955 10.754 1.00 80.62 89 THR A CA 1
ATOM 724 C C . THR A 1 89 ? -7.417 -2.287 10.786 1.00 80.62 89 THR A C 1
ATOM 726 O O . THR A 1 89 ? -8.506 -2.436 10.236 1.00 80.62 89 THR A O 1
ATOM 729 N N . ILE A 1 90 ? -6.826 -3.282 11.440 1.00 72.81 90 ILE A N 1
ATOM 730 C CA . ILE A 1 90 ? -7.512 -4.523 11.792 1.00 72.81 90 ILE A CA 1
ATOM 731 C C . ILE A 1 90 ? -8.104 -4.279 13.175 1.00 72.81 90 ILE A C 1
ATOM 733 O O . ILE A 1 90 ? -7.394 -4.366 14.175 1.00 72.81 90 ILE A O 1
ATOM 737 N N . ILE A 1 91 ? -9.393 -3.935 13.246 1.00 64.25 91 ILE A N 1
ATOM 738 C CA . ILE A 1 91 ? -10.125 -3.967 14.518 1.00 64.25 91 ILE A CA 1
ATOM 739 C C . ILE A 1 91 ? -10.177 -5.441 14.927 1.00 64.25 91 ILE A C 1
ATOM 741 O O . ILE A 1 91 ? -10.817 -6.226 14.223 1.00 64.25 91 ILE A O 1
ATOM 745 N N . PRO A 1 92 ? -9.505 -5.870 16.010 1.00 60.12 92 PRO A N 1
ATOM 746 C CA . PRO A 1 92 ? -9.544 -7.269 16.386 1.00 60.12 92 PRO A CA 1
ATOM 747 C C . PRO A 1 92 ? -10.981 -7.592 16.758 1.00 60.12 92 PRO A C 1
ATOM 749 O O . PRO A 1 92 ? -11.558 -6.962 17.645 1.00 60.12 92 PRO A O 1
ATOM 752 N N . THR A 1 93 ? -11.540 -8.602 16.103 1.00 63.50 93 THR A N 1
ATOM 753 C CA . THR A 1 93 ? -12.864 -9.161 16.403 1.00 63.50 93 THR A CA 1
ATOM 754 C C . THR A 1 93 ? -13.020 -9.511 17.890 1.00 63.50 93 THR A C 1
ATOM 756 O O . THR A 1 93 ? -14.124 -9.465 18.434 1.00 63.50 93 THR A O 1
ATOM 759 N N . ILE A 1 94 ? -11.899 -9.757 18.578 1.00 63.38 94 ILE A N 1
ATOM 760 C CA . ILE A 1 94 ? -11.819 -9.941 20.029 1.00 63.38 94 ILE A CA 1
ATOM 761 C C . ILE A 1 94 ? -12.308 -8.693 20.783 1.00 63.38 94 ILE A C 1
ATOM 763 O O . ILE A 1 94 ? -13.138 -8.839 21.675 1.00 63.38 94 ILE A O 1
ATOM 767 N N . PHE A 1 95 ? -11.905 -7.474 20.401 1.00 63.06 95 PHE A N 1
ATOM 768 C CA . PHE A 1 95 ? -12.385 -6.247 21.057 1.00 63.06 95 PHE A CA 1
ATOM 769 C C . PHE A 1 95 ? -13.874 -6.010 20.815 1.00 63.06 95 PHE A C 1
ATOM 771 O O . PHE A 1 95 ? -14.589 -5.622 21.734 1.00 63.06 95 PHE A O 1
ATOM 778 N N . THR A 1 96 ? -14.380 -6.296 19.612 1.00 74.00 96 THR A N 1
ATOM 779 C CA . THR A 1 96 ? -15.826 -6.200 19.369 1.00 74.00 96 THR A CA 1
ATOM 780 C C . THR A 1 96 ? -16.597 -7.219 20.205 1.00 74.00 96 THR A C 1
ATOM 782 O O . THR A 1 96 ? -17.622 -6.877 20.787 1.00 74.00 96 THR A O 1
ATOM 785 N N . SER A 1 97 ? -16.080 -8.444 20.351 1.00 74.56 97 SER A N 1
ATOM 786 C CA . SER A 1 97 ? -16.733 -9.466 21.173 1.00 74.56 97 SER A CA 1
ATOM 787 C C . SER A 1 97 ? -16.702 -9.143 22.670 1.00 74.56 97 SER A C 1
ATOM 789 O O . SER A 1 97 ? -17.724 -9.295 23.334 1.00 74.56 97 SER A O 1
ATOM 791 N N . THR A 1 98 ? -15.591 -8.631 23.213 1.00 83.38 98 THR A N 1
ATOM 792 C CA . THR A 1 98 ? -15.493 -8.284 24.641 1.00 83.38 98 THR A CA 1
ATOM 793 C C . THR A 1 98 ? -16.371 -7.091 25.003 1.00 83.38 98 THR A C 1
ATOM 795 O O . THR A 1 98 ? -17.007 -7.107 26.061 1.00 83.38 98 THR A O 1
ATOM 798 N N . VAL A 1 99 ? -16.481 -6.093 24.118 1.00 78.06 99 VAL A N 1
ATOM 799 C CA . VAL A 1 99 ? -17.406 -4.962 24.294 1.00 78.06 99 VAL A CA 1
ATOM 800 C C . VAL A 1 99 ? -18.859 -5.451 24.325 1.00 78.06 99 VAL A C 1
ATOM 802 O O . VAL A 1 99 ? -19.594 -5.104 25.249 1.00 78.06 99 VAL A O 1
ATOM 805 N N . ILE A 1 100 ? -19.264 -6.319 23.390 1.00 85.38 100 ILE A N 1
ATOM 806 C CA . ILE A 1 100 ? -20.629 -6.880 23.346 1.00 85.38 100 ILE A CA 1
ATOM 807 C C . ILE A 1 100 ? -20.939 -7.705 24.605 1.00 85.38 100 ILE A C 1
ATOM 809 O O . ILE A 1 100 ? -22.012 -7.552 25.197 1.00 85.38 100 ILE A O 1
ATOM 813 N N . ILE A 1 101 ? -19.998 -8.542 25.053 1.00 89.56 101 ILE A N 1
ATOM 814 C CA . ILE A 1 101 ? -20.164 -9.352 26.268 1.00 89.56 101 ILE A CA 1
ATOM 815 C C . ILE A 1 101 ? -20.347 -8.443 27.491 1.00 89.56 101 ILE A C 1
ATOM 817 O O . ILE A 1 101 ? -21.264 -8.662 28.277 1.00 89.56 101 ILE A O 1
ATOM 821 N N . THR A 1 102 ? -19.540 -7.388 27.619 1.00 89.44 102 THR A N 1
ATOM 822 C CA . THR A 1 102 ? -19.599 -6.452 28.759 1.00 89.44 102 THR A CA 1
ATOM 823 C C . THR A 1 102 ? -20.929 -5.688 28.824 1.00 89.44 102 THR A C 1
ATOM 825 O O . THR A 1 102 ? -21.506 -5.508 29.898 1.00 89.44 102 THR A O 1
ATOM 828 N N . ILE A 1 103 ? -21.468 -5.259 27.680 1.00 92.44 103 ILE A N 1
ATOM 829 C CA . ILE A 1 103 ? -22.782 -4.594 27.623 1.00 92.44 103 ILE A CA 1
ATOM 830 C C . ILE A 1 103 ? -23.903 -5.577 28.004 1.00 92.44 103 ILE A C 1
ATOM 832 O O . ILE A 1 103 ? -24.838 -5.238 28.732 1.00 92.44 103 ILE A O 1
ATOM 836 N N . THR A 1 104 ? -23.797 -6.826 27.557 1.00 94.44 104 THR A N 1
ATOM 837 C CA . THR A 1 104 ? -24.800 -7.856 27.858 1.00 94.44 104 THR A CA 1
ATOM 838 C C . THR A 1 104 ? -24.812 -8.214 29.348 1.00 94.44 104 THR A C 1
ATOM 840 O O . THR A 1 104 ? -25.871 -8.321 29.959 1.00 94.44 104 THR A O 1
ATOM 843 N N . THR A 1 105 ? -23.647 -8.349 29.983 1.00 95.12 105 THR A N 1
ATOM 844 C CA . THR A 1 105 ? -23.577 -8.675 31.417 1.00 95.12 105 THR A CA 1
ATOM 845 C C . THR A 1 105 ? -24.057 -7.524 32.303 1.00 95.12 105 THR A C 1
ATOM 847 O O . THR A 1 105 ? -24.771 -7.755 33.283 1.00 95.12 105 THR A O 1
ATOM 850 N N . THR A 1 106 ? -23.721 -6.279 31.958 1.00 94.69 106 THR A N 1
ATOM 851 C CA . THR A 1 106 ? -24.174 -5.092 32.709 1.00 94.69 106 THR A CA 1
ATOM 852 C C . THR A 1 106 ? -25.690 -4.914 32.643 1.00 94.69 106 THR A C 1
ATOM 854 O O . THR A 1 106 ? -26.319 -4.691 33.677 1.00 94.69 106 THR A O 1
ATOM 857 N N . THR A 1 107 ? -26.302 -5.097 31.470 1.00 96.38 107 THR A N 1
ATOM 858 C CA . THR A 1 107 ? -27.767 -5.033 31.311 1.00 96.38 107 THR A CA 1
ATOM 859 C C . THR A 1 107 ? -28.492 -6.121 32.107 1.00 96.38 107 THR A C 1
ATOM 861 O O . THR A 1 107 ? -29.448 -5.807 32.818 1.00 96.38 107 THR A O 1
ATOM 864 N N . ILE A 1 108 ? -28.005 -7.369 32.086 1.00 96.88 108 ILE A N 1
ATOM 865 C CA . ILE A 1 108 ? -28.556 -8.465 32.908 1.00 96.88 108 ILE A CA 1
ATOM 866 C C . ILE A 1 108 ? -28.456 -8.142 34.406 1.00 96.88 108 ILE A C 1
ATOM 868 O O . ILE A 1 108 ? -29.401 -8.379 35.163 1.00 96.88 108 ILE A O 1
ATOM 872 N N . THR A 1 109 ? -27.327 -7.580 34.840 1.00 96.06 109 THR A N 1
ATOM 873 C CA . THR A 1 109 ? -27.098 -7.237 36.252 1.00 96.06 109 THR A CA 1
ATOM 874 C C . THR A 1 109 ? -28.073 -6.158 36.717 1.00 96.06 109 THR A C 1
ATOM 876 O O . THR A 1 109 ? -28.719 -6.323 37.750 1.00 96.06 109 THR A O 1
ATOM 879 N N . ILE A 1 110 ? -28.235 -5.090 35.928 1.00 97.31 110 ILE A N 1
ATOM 880 C CA . ILE A 1 110 ? -29.188 -4.010 36.219 1.00 97.31 110 ILE A CA 1
ATOM 881 C C . ILE A 1 110 ? -30.609 -4.571 36.320 1.00 97.31 110 ILE A C 1
ATOM 883 O O . ILE A 1 110 ? -31.292 -4.319 37.309 1.00 97.31 110 ILE A O 1
ATOM 887 N N . PHE A 1 111 ? -31.026 -5.385 35.348 1.00 93.94 111 PHE A N 1
ATOM 888 C CA . PHE A 1 111 ? -32.355 -5.995 35.338 1.00 93.94 111 PHE A CA 1
ATOM 889 C C . PHE A 1 111 ? -32.615 -6.861 36.580 1.00 93.94 111 PHE A C 1
ATOM 891 O O . PHE A 1 111 ? -33.675 -6.774 37.202 1.00 93.94 111 PHE A O 1
ATOM 898 N N . THR A 1 112 ? -31.622 -7.653 36.985 1.00 96.75 112 THR A N 1
ATOM 899 C CA . THR A 1 112 ? -31.707 -8.507 38.178 1.00 96.75 112 THR A CA 1
ATOM 900 C C . THR A 1 112 ? -31.859 -7.674 39.450 1.00 96.75 112 THR A C 1
ATOM 902 O O . THR A 1 112 ? -32.714 -7.976 40.283 1.00 96.75 112 THR A O 1
ATOM 905 N N . ILE A 1 113 ? -31.074 -6.600 39.587 1.00 97.25 113 ILE A N 1
ATOM 906 C CA . ILE A 1 113 ? -31.173 -5.674 40.723 1.00 97.25 113 ILE A CA 1
ATOM 907 C C . ILE A 1 113 ? -32.574 -5.059 40.783 1.00 97.25 113 ILE A C 1
ATOM 909 O O . ILE A 1 113 ? -33.179 -5.052 41.854 1.00 97.25 113 ILE A O 1
ATOM 913 N N . THR A 1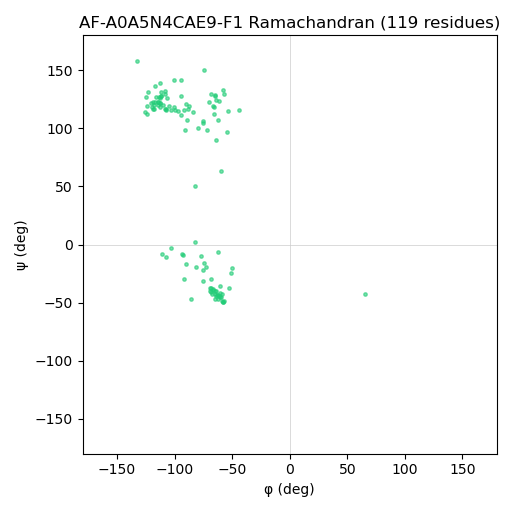 114 ? -33.119 -4.608 39.649 1.00 95.75 114 THR A N 1
ATOM 914 C CA . THR A 1 114 ? -34.471 -4.037 39.587 1.00 95.75 114 THR A CA 1
ATOM 915 C C . THR A 1 114 ? -35.525 -5.026 40.085 1.00 95.75 114 THR A C 1
ATOM 917 O O . THR A 1 114 ? -36.298 -4.675 40.975 1.00 95.75 114 THR A O 1
ATOM 920 N N . ILE A 1 115 ? -35.517 -6.272 39.596 1.00 96.00 115 ILE A N 1
ATOM 921 C CA . ILE A 1 115 ? -36.470 -7.306 40.041 1.00 96.00 115 ILE A CA 1
ATOM 922 C C . ILE A 1 115 ? -36.393 -7.518 41.552 1.00 96.00 115 ILE A C 1
ATOM 924 O O . ILE A 1 115 ? -37.425 -7.517 42.222 1.00 96.00 115 ILE A O 1
ATOM 928 N N . ILE A 1 116 ? -35.183 -7.680 42.093 1.00 97.00 116 ILE A N 1
ATOM 929 C CA . ILE A 1 116 ? -34.982 -7.889 43.530 1.00 97.00 116 ILE A CA 1
ATOM 930 C C . ILE A 1 116 ? -35.577 -6.715 44.308 1.00 97.00 116 ILE A C 1
ATOM 932 O O . ILE A 1 116 ? -36.380 -6.930 45.212 1.00 97.00 116 ILE A O 1
ATOM 936 N N . THR A 1 117 ? -35.257 -5.476 43.929 1.00 95.62 117 THR A N 1
ATOM 937 C CA . THR A 1 117 ? -35.782 -4.293 44.628 1.00 95.62 117 THR A CA 1
ATOM 938 C C . THR A 1 117 ? -37.305 -4.193 44.586 1.00 95.62 117 THR A C 1
ATOM 940 O O . THR A 1 117 ? -37.899 -3.800 45.582 1.00 95.62 117 THR A O 1
ATOM 943 N N . THR A 1 118 ? -37.951 -4.592 43.487 1.00 93.81 118 THR A N 1
ATOM 944 C CA . THR A 1 118 ? -39.418 -4.577 43.370 1.00 93.81 118 THR A CA 1
ATOM 945 C C . THR A 1 118 ? -40.100 -5.598 44.280 1.00 93.81 118 THR A C 1
ATOM 947 O O . THR A 1 118 ? -41.221 -5.361 44.702 1.00 93.81 118 THR A O 1
ATOM 950 N N . ILE A 1 119 ? -39.455 -6.725 44.593 1.00 95.56 119 ILE A N 1
ATOM 951 C CA . ILE A 1 119 ? -40.043 -7.768 45.452 1.00 95.56 119 ILE A CA 1
ATOM 952 C C . ILE A 1 119 ? -40.032 -7.367 46.937 1.00 95.56 119 ILE A C 1
ATOM 954 O O . ILE A 1 119 ? -40.896 -7.805 47.692 1.00 95.56 119 ILE A O 1
ATOM 958 N N . PHE A 1 120 ? -39.043 -6.580 47.370 1.00 91.69 120 PHE A N 1
ATOM 959 C CA . PHE A 1 120 ? -38.848 -6.225 48.783 1.00 91.69 120 PHE A CA 1
ATOM 960 C C . PHE A 1 120 ? -39.531 -4.918 49.224 1.00 91.69 120 PHE A C 1
ATOM 962 O O . PHE A 1 120 ? -39.526 -4.629 50.422 1.00 91.69 120 PHE A O 1
ATOM 969 N N . ILE A 1 121 ? -40.076 -4.132 48.290 1.00 90.56 121 ILE A N 1
ATOM 970 C CA . ILE A 1 121 ? -40.873 -2.918 48.557 1.00 90.56 121 ILE A CA 1
ATOM 971 C C . ILE A 1 121 ? -42.351 -3.298 48.596 1.00 90.56 121 ILE A C 1
ATOM 973 O O . ILE A 1 121 ? -43.029 -2.880 49.560 1.00 90.56 121 ILE A O 1
#

Solvent-accessible surface area (backbone atoms only — not comparable to full-atom values): 7660 Å² total; per-residue (Å²): 136,86,83,80,77,81,78,78,78,84,76,78,73,91,80,80,90,75,57,80,83,58,52,80,73,39,87,76,48,56,74,74,60,68,67,57,81,68,81,63,68,51,74,49,77,50,77,48,78,47,79,48,73,83,46,105,38,37,39,36,42,38,39,40,37,39,38,39,37,40,40,77,91,52,96,46,74,48,75,48,78,48,78,47,79,46,81,48,74,50,78,54,67,64,60,59,49,54,53,52,50,53,54,53,52,52,52,54,49,53,53,51,52,51,54,55,56,65,73,76,108

Radius of gyration: 39.91 Å; Cα contacts (8 Å, |Δi|>4): 113; chains: 1; bounding box: 87×60×103 Å

Sequence (121 aa):
MLRQTPRMPWISHRTVHLNPGDMERLPWFGESCLYHPLHTIITTTNTITIMITIITTITVFTIITTTSTIHHHHHHITIMITIFIIITTIIPTIFT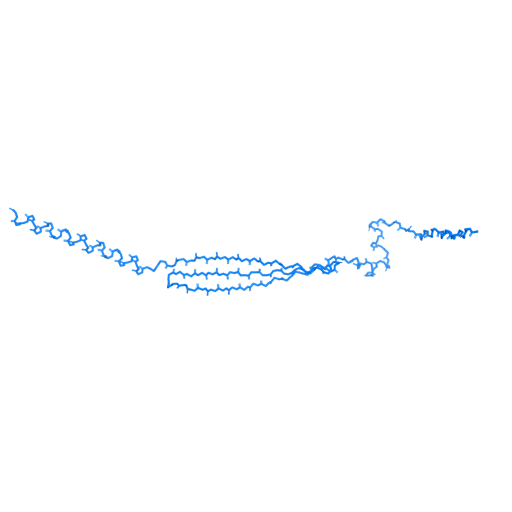STVIITITTTTITIFTITIITTIFI

Foldseek 3Di:
DDDDDDDDPPDDDDDDDDDPVVCVVPPVNPPPVVPPPPFPWDKDKDKDWDWDDPDPFKIKIKIKMWIWIQGPVPRDIDIDIDIDIDIGGRPDVVVVVVVVVVVVVVVVVVVVVVVVVVVVD

Organism: Camelus dromedarius (NCBI:txid9838)

Nearest PDB structures (foldseek):
  1ozb-assembly2_G  TM=8.384E-01  e=8.291E-01  Haemophilus influenzae
  1fx3-assembly1_D  TM=6.436E-01  e=9.319E-01  Haemophilus influenzae
  1ozb-assembly1_A  TM=6.557E-01  e=1.110E+00  Haemophilus influenzae
  1qyn-assembly1_C  TM=6.780E-01  e=1.577E+00  Escherichia coli
  2n8x-assembly1_A  TM=3.508E-01  e=4.256E+00  Pseudomonas aeruginosa PAO1

Secondary structure (DSSP, 8-state):
---PPPPPP-------PPPHHHHTT-TTSSSSSS-S----EEEEEEEEEEEEEEETTEEEEEEEEEEEEEETTTTEEEEEEEEEEEEEE---HHHHHHHHHHHH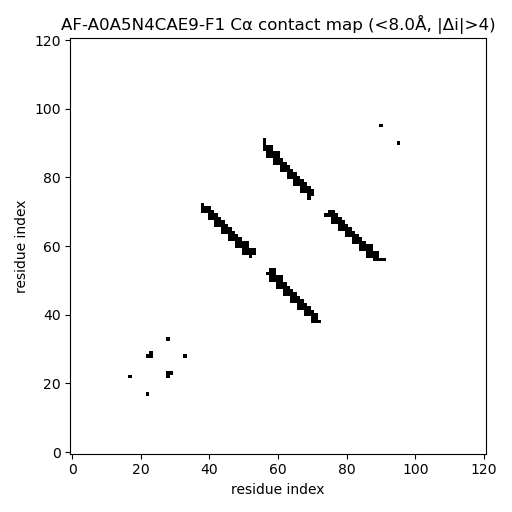HHHHHHHHHHHHHHHH-

Mean predicted aligned error: 17.27 Å